Protein AF-A0A2M8BUL6-F1 (afdb_monomer)

Sequence (109 aa):
TYYCEGFEKVVGGCPVPIVIAGGPKADTELEVFEFVYDGVQKGAIGVNLGRNVWQNDYPVAMVRALREIIHGDATPKQAQELYDNIKSEELKSSTPVASSQAMNWQLPT

Structure (mmCIF, N/CA/C/O backbone):
data_AF-A0A2M8BUL6-F1
#
_entry.id   AF-A0A2M8BUL6-F1
#
loop_
_atom_site.group_PDB
_atom_site.id
_atom_site.type_symbol
_atom_site.label_atom_id
_atom_site.label_alt_id
_atom_site.label_comp_id
_atom_site.label_asym_id
_atom_site.label_entity_id
_atom_site.label_seq_id
_atom_site.pdbx_PDB_ins_code
_atom_site.Cartn_x
_atom_site.Cartn_y
_atom_site.Cartn_z
_atom_site.occupancy
_atom_site.B_iso_or_equiv
_atom_site.auth_seq_id
_atom_site.auth_comp_id
_atom_site.auth_asym_id
_atom_site.auth_atom_id
_atom_site.pdbx_PDB_model_num
ATOM 1 N N . THR A 1 1 ? 13.616 -3.331 1.628 1.00 59.72 1 THR A N 1
ATOM 2 C CA . THR A 1 1 ? 12.624 -3.156 0.555 1.00 59.72 1 THR A CA 1
ATOM 3 C C . THR A 1 1 ? 13.347 -2.768 -0.712 1.00 59.72 1 THR A C 1
ATOM 5 O O . THR A 1 1 ? 14.245 -1.948 -0.628 1.00 59.72 1 THR A O 1
ATOM 8 N N . TYR A 1 2 ? 13.012 -3.397 -1.841 1.00 68.56 2 TYR A N 1
ATOM 9 C CA . TYR A 1 2 ? 13.623 -3.116 -3.153 1.00 68.56 2 TYR A CA 1
ATOM 10 C C . TYR A 1 2 ? 12.961 -1.943 -3.895 1.00 68.56 2 TYR A C 1
ATOM 12 O O . TYR A 1 2 ? 13.369 -1.610 -4.999 1.00 68.56 2 TYR A O 1
ATOM 20 N N . TYR A 1 3 ? 11.936 -1.331 -3.299 1.00 84.62 3 TYR A N 1
ATOM 21 C CA . TYR A 1 3 ? 11.384 -0.067 -3.768 1.00 84.62 3 TYR A CA 1
ATOM 22 C C . TYR A 1 3 ? 12.400 1.059 -3.530 1.00 84.62 3 TYR A C 1
ATOM 24 O O . TYR A 1 3 ? 12.979 1.159 -2.445 1.00 84.62 3 TYR A O 1
ATOM 32 N N . CYS A 1 4 ? 12.631 1.866 -4.559 1.00 88.75 4 CYS A N 1
ATOM 33 C CA . CYS A 1 4 ? 13.682 2.873 -4.624 1.00 88.75 4 CYS A CA 1
ATOM 34 C C . CYS A 1 4 ? 13.276 4.036 -5.543 1.00 88.75 4 CYS A C 1
ATOM 36 O O . CYS A 1 4 ? 12.262 3.978 -6.241 1.00 88.75 4 CYS A O 1
ATOM 38 N N . GLU A 1 5 ? 14.081 5.096 -5.562 1.00 91.62 5 GLU A N 1
ATOM 39 C CA . GLU A 1 5 ? 13.960 6.134 -6.585 1.00 91.62 5 GLU A CA 1
ATOM 40 C C . GLU A 1 5 ? 14.173 5.526 -7.984 1.00 91.62 5 GLU A C 1
ATOM 42 O O . GLU A 1 5 ? 15.099 4.741 -8.198 1.00 91.62 5 GLU A O 1
ATOM 47 N N . GLY A 1 6 ? 13.302 5.868 -8.935 1.00 93.31 6 GLY A N 1
ATOM 48 C CA . GLY A 1 6 ? 13.338 5.307 -10.286 1.00 93.31 6 GLY A CA 1
ATOM 49 C C . GLY A 1 6 ? 12.810 3.872 -10.401 1.00 93.31 6 GLY A C 1
ATOM 50 O O . GLY A 1 6 ? 13.216 3.142 -11.310 1.00 93.31 6 GLY A O 1
ATOM 51 N N . PHE A 1 7 ? 11.948 3.433 -9.476 1.00 95.25 7 PHE A N 1
ATOM 52 C CA . PHE A 1 7 ? 11.385 2.078 -9.444 1.00 95.25 7 PHE A CA 1
ATOM 53 C C . PHE A 1 7 ? 10.705 1.651 -10.762 1.00 95.25 7 PHE A C 1
ATOM 55 O O . PHE A 1 7 ? 10.755 0.478 -11.126 1.00 95.25 7 PHE A O 1
ATOM 62 N N . GLU A 1 8 ? 10.170 2.584 -11.548 1.00 95.69 8 GLU A N 1
ATOM 63 C CA . GLU A 1 8 ? 9.618 2.326 -12.882 1.00 95.69 8 GLU A CA 1
ATOM 64 C C . GLU A 1 8 ? 10.644 1.720 -13.859 1.00 95.69 8 GLU A C 1
ATOM 66 O O . GLU A 1 8 ? 10.275 0.940 -14.736 1.00 95.69 8 GLU A O 1
ATOM 71 N N . LYS A 1 9 ? 11.948 1.994 -13.683 1.00 96.25 9 LYS A N 1
ATOM 72 C CA . LYS A 1 9 ? 13.017 1.343 -14.463 1.00 96.25 9 LYS A CA 1
ATOM 73 C C . LYS A 1 9 ? 13.182 -0.126 -14.085 1.00 96.25 9 LYS A C 1
ATOM 75 O O . LYS A 1 9 ? 13.488 -0.942 -14.950 1.00 96.25 9 LYS A O 1
ATOM 80 N N . VAL A 1 10 ? 12.983 -0.463 -12.809 1.00 94.81 10 VAL A N 1
ATOM 81 C CA . VAL A 1 10 ? 13.015 -1.851 -12.322 1.00 94.81 10 VAL A CA 1
ATOM 82 C C . VAL A 1 10 ? 11.845 -2.624 -12.921 1.00 94.81 10 VAL A C 1
ATOM 84 O O . VAL A 1 10 ? 12.048 -3.708 -13.464 1.00 94.81 10 VAL A O 1
ATOM 87 N N . VAL A 1 11 ? 10.645 -2.037 -12.886 1.00 95.81 11 VAL A N 1
ATOM 88 C CA . VAL A 1 11 ? 9.445 -2.620 -13.499 1.00 95.81 11 VAL A CA 1
ATOM 89 C C . VAL A 1 11 ? 9.614 -2.768 -15.011 1.00 95.81 11 VAL A C 1
ATOM 91 O O . VAL A 1 11 ? 9.446 -3.868 -15.528 1.00 95.81 11 VAL A O 1
ATOM 94 N N . GLY A 1 12 ? 10.020 -1.711 -15.718 1.00 96.25 12 GLY A N 1
ATOM 95 C CA . GLY A 1 12 ? 10.195 -1.741 -17.174 1.00 96.25 12 GLY A CA 1
ATOM 96 C C . GLY A 1 12 ? 11.333 -2.647 -17.659 1.00 96.25 12 GLY A C 1
ATOM 97 O O . GLY A 1 12 ? 11.310 -3.101 -18.800 1.00 96.25 12 GLY A O 1
ATOM 98 N N . GLY A 1 13 ? 12.325 -2.925 -16.807 1.00 96.62 13 GLY A N 1
ATOM 99 C CA . GLY A 1 13 ? 13.434 -3.830 -17.111 1.00 96.62 13 GLY A CA 1
ATOM 100 C C . GLY A 1 13 ? 13.147 -5.309 -16.831 1.00 96.62 13 GLY A C 1
ATOM 101 O O . GLY A 1 13 ? 13.916 -6.163 -17.272 1.00 96.62 13 GLY A O 1
ATOM 102 N N . CYS A 1 14 ? 12.073 -5.633 -16.104 1.00 95.75 14 CYS A N 1
ATOM 103 C CA . CYS A 1 14 ? 11.740 -7.004 -15.732 1.00 95.75 14 CYS A CA 1
ATOM 104 C C . CYS A 1 14 ? 10.658 -7.574 -16.665 1.00 95.75 14 CYS A C 1
ATOM 106 O O . CYS A 1 14 ? 9.547 -7.050 -16.699 1.00 95.75 14 CYS A O 1
ATOM 108 N N . PRO A 1 15 ? 10.918 -8.677 -17.391 1.00 95.31 15 PRO A N 1
ATOM 109 C CA . PRO A 1 15 ? 9.943 -9.246 -18.325 1.00 95.31 15 PRO A CA 1
ATOM 110 C C . PRO A 1 15 ? 8.802 -10.013 -17.634 1.00 95.31 15 PRO A C 1
ATOM 112 O O . PRO A 1 15 ? 7.922 -10.542 -18.310 1.00 95.31 15 PRO A O 1
ATOM 115 N N . VAL A 1 16 ? 8.832 -10.129 -16.304 1.00 97.50 16 VAL A N 1
ATOM 116 C CA . VAL A 1 16 ? 7.846 -10.860 -15.500 1.00 97.50 16 VAL A CA 1
ATOM 117 C C . VAL A 1 16 ? 7.253 -9.954 -14.419 1.00 97.50 16 VAL A C 1
ATOM 119 O O . VAL A 1 16 ? 7.894 -8.975 -14.029 1.00 97.50 16 VAL A O 1
ATOM 122 N N . PRO A 1 17 ? 6.049 -10.265 -13.904 1.00 96.56 17 PRO A N 1
ATOM 123 C CA . PRO A 1 17 ? 5.372 -9.382 -12.967 1.00 96.56 17 PRO A CA 1
ATOM 124 C C . PRO A 1 17 ? 6.151 -9.163 -11.666 1.00 96.56 17 PRO A C 1
ATOM 126 O O . PRO A 1 17 ? 6.707 -10.101 -11.091 1.00 96.56 17 PRO A O 1
ATOM 129 N N . ILE A 1 18 ? 6.144 -7.920 -11.180 1.00 96.00 18 ILE A N 1
ATOM 130 C CA . ILE A 1 18 ? 6.822 -7.519 -9.945 1.00 96.00 18 ILE A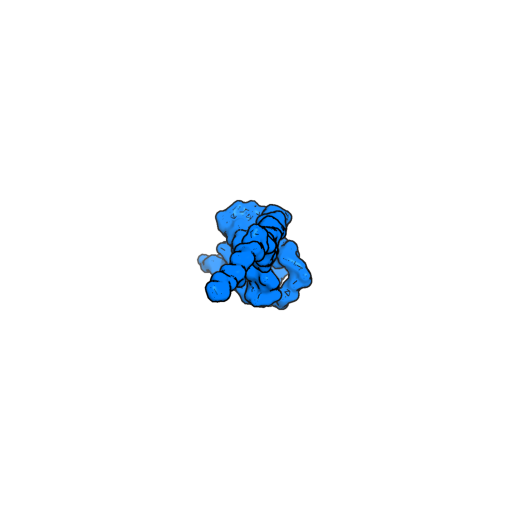 CA 1
ATOM 131 C C . ILE A 1 18 ? 5.805 -7.313 -8.825 1.00 96.00 18 ILE A C 1
ATOM 133 O O . ILE A 1 18 ? 4.794 -6.633 -9.004 1.00 96.00 18 ILE A O 1
ATOM 137 N N . VAL A 1 19 ? 6.129 -7.841 -7.644 1.00 95.62 19 VAL A N 1
ATOM 138 C CA . VAL A 1 19 ? 5.455 -7.520 -6.381 1.00 95.62 19 VAL A CA 1
ATOM 139 C C . VAL A 1 19 ? 6.423 -6.827 -5.427 1.00 95.62 19 VAL A C 1
ATOM 141 O O . VAL A 1 19 ? 7.615 -7.143 -5.397 1.00 95.62 19 VAL A O 1
ATOM 144 N N . ILE A 1 20 ? 5.922 -5.892 -4.621 1.00 94.00 20 ILE A N 1
ATOM 145 C CA . ILE A 1 20 ? 6.754 -5.127 -3.687 1.00 94.00 20 ILE A CA 1
ATOM 146 C C . ILE A 1 20 ? 6.720 -5.771 -2.301 1.00 94.00 20 ILE A C 1
ATOM 148 O O . ILE A 1 20 ? 5.662 -5.956 -1.701 1.00 94.00 20 ILE A O 1
ATOM 152 N N . ALA A 1 21 ? 7.898 -6.092 -1.768 1.00 93.12 21 ALA A N 1
ATOM 153 C CA . ALA A 1 21 ? 8.036 -6.560 -0.395 1.00 93.12 21 ALA A CA 1
ATOM 154 C C . ALA A 1 21 ? 7.932 -5.404 0.610 1.00 93.12 21 ALA A C 1
ATOM 156 O O . ALA A 1 21 ? 8.496 -4.319 0.409 1.00 93.12 21 ALA A O 1
ATOM 157 N N . GLY A 1 22 ? 7.26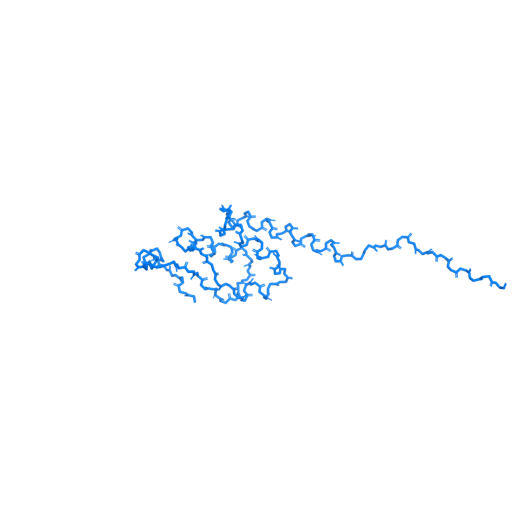6 -5.679 1.729 1.00 87.12 22 GLY A N 1
ATOM 158 C CA . GLY A 1 22 ? 7.108 -4.724 2.820 1.00 87.12 22 GLY A CA 1
ATOM 159 C C . GLY A 1 22 ? 8.413 -4.357 3.522 1.00 87.12 22 GLY A C 1
ATOM 160 O O . GLY A 1 22 ? 9.337 -5.166 3.647 1.00 87.12 22 GLY A O 1
ATOM 161 N N . GLY A 1 23 ? 8.459 -3.123 4.017 1.00 86.75 23 GLY A N 1
ATOM 162 C CA . GLY A 1 23 ? 9.540 -2.599 4.843 1.00 86.75 23 GLY A CA 1
ATOM 163 C C . GLY A 1 23 ? 9.433 -3.009 6.318 1.00 86.75 23 GLY A C 1
ATOM 164 O O . GLY A 1 23 ? 8.725 -3.971 6.653 1.00 86.75 23 GLY A O 1
ATOM 165 N N . PRO A 1 24 ? 10.172 -2.331 7.219 1.00 90.69 24 PRO A N 1
ATOM 166 C CA . PRO A 1 24 ? 9.860 -2.340 8.652 1.00 90.69 24 PRO A CA 1
ATOM 167 C C . PRO A 1 24 ? 8.393 -1.959 8.910 1.00 90.69 24 PRO A C 1
ATOM 169 O O . PRO A 1 24 ? 7.694 -1.504 8.002 1.00 90.69 24 PRO A O 1
ATOM 172 N N . LYS A 1 25 ? 7.921 -2.194 10.141 1.00 94.06 25 LYS A N 1
ATOM 173 C CA . LYS A 1 25 ? 6.603 -1.702 10.551 1.00 94.06 25 LYS A CA 1
ATOM 174 C C . LYS A 1 25 ? 6.610 -0.171 10.421 1.00 94.06 25 LYS A C 1
ATOM 176 O O . LYS A 1 25 ? 7.547 0.447 10.919 1.00 94.06 25 LYS A O 1
ATOM 181 N N . ALA A 1 26 ? 5.636 0.381 9.706 1.00 94.81 26 ALA A N 1
ATOM 182 C CA . ALA A 1 26 ? 5.432 1.822 9.584 1.00 94.81 26 ALA A CA 1
ATOM 183 C C . ALA A 1 26 ? 4.782 2.384 10.857 1.00 94.81 26 ALA A C 1
ATOM 185 O O . ALA A 1 26 ? 4.169 1.627 11.620 1.00 94.81 26 ALA A O 1
ATOM 186 N N . ASP A 1 27 ? 4.899 3.694 11.068 1.00 96.31 27 ASP A N 1
ATOM 187 C CA . ASP A 1 27 ? 4.310 4.349 12.240 1.00 96.31 27 ASP A CA 1
ATOM 188 C C . ASP A 1 27 ? 2.794 4.512 12.082 1.00 96.31 27 ASP A C 1
ATOM 190 O O . ASP A 1 27 ? 2.056 4.475 13.068 1.00 96.31 27 ASP A O 1
ATOM 194 N N . THR A 1 28 ? 2.321 4.632 10.838 1.00 97.81 28 THR A N 1
ATOM 195 C CA . THR A 1 28 ? 0.900 4.786 10.509 1.00 97.81 28 THR A CA 1
ATOM 196 C C . THR A 1 28 ? 0.464 3.864 9.375 1.00 97.81 28 THR A C 1
ATOM 198 O O . THR A 1 28 ? 1.260 3.452 8.528 1.00 97.81 28 THR A O 1
ATOM 201 N N . GLU A 1 29 ? -0.827 3.542 9.326 1.00 98.12 29 GLU A N 1
ATOM 202 C CA . GLU A 1 29 ? -1.414 2.797 8.211 1.00 98.12 29 GLU A CA 1
ATOM 203 C C . GLU A 1 29 ? -1.372 3.591 6.904 1.00 98.12 29 GLU A C 1
ATOM 205 O O . GLU A 1 29 ? -1.096 3.018 5.849 1.00 98.12 29 GLU A O 1
ATOM 210 N N . LEU A 1 30 ? -1.553 4.913 6.982 1.00 98.50 30 LEU A N 1
ATOM 211 C CA . LEU A 1 30 ? -1.502 5.799 5.824 1.00 98.50 30 LEU A CA 1
ATOM 212 C C . LEU A 1 30 ? -0.151 5.727 5.103 1.00 98.50 30 LEU A C 1
ATOM 214 O O . LEU A 1 30 ? -0.135 5.629 3.880 1.00 98.50 30 LEU A O 1
ATOM 218 N N . GLU A 1 31 ? 0.967 5.681 5.833 1.00 97.56 31 GLU A N 1
ATOM 219 C CA . GLU A 1 31 ? 2.299 5.486 5.236 1.00 97.56 31 GLU A CA 1
ATOM 220 C C . GLU A 1 31 ? 2.390 4.178 4.440 1.00 97.56 31 GLU A C 1
ATOM 222 O O . GLU A 1 31 ? 2.995 4.130 3.366 1.00 97.56 31 GLU A O 1
ATOM 227 N N . VAL A 1 32 ? 1.769 3.103 4.939 1.00 97.50 32 VAL A N 1
ATOM 228 C CA . VAL A 1 32 ? 1.707 1.821 4.225 1.00 97.50 32 VAL A CA 1
ATOM 229 C C . VAL A 1 32 ? 0.869 1.968 2.957 1.00 97.50 32 VAL A C 1
ATOM 231 O O . VAL A 1 32 ? 1.274 1.477 1.903 1.00 97.50 32 VAL A O 1
ATOM 234 N N . PHE A 1 33 ? -0.276 2.646 3.034 1.00 98.44 33 PHE A N 1
ATOM 235 C CA . PHE A 1 33 ? -1.158 2.867 1.889 1.00 98.44 33 PHE A CA 1
ATOM 236 C C . PHE A 1 33 ? -0.504 3.732 0.810 1.00 98.44 33 PHE A C 1
ATOM 238 O O . PHE A 1 33 ? -0.567 3.375 -0.364 1.00 98.44 33 PHE A O 1
ATOM 245 N N . GLU A 1 34 ? 0.177 4.814 1.184 1.00 97.69 34 GLU A N 1
ATOM 246 C CA . GLU A 1 34 ? 0.929 5.671 0.262 1.00 97.69 34 GLU A CA 1
ATOM 247 C C . GLU A 1 34 ? 2.063 4.903 -0.421 1.00 97.69 34 GLU A C 1
ATOM 249 O O . GLU A 1 34 ? 2.208 4.968 -1.643 1.00 97.69 34 GLU A O 1
ATOM 254 N N . PHE A 1 35 ? 2.811 4.108 0.347 1.00 96.12 35 PHE A N 1
ATOM 255 C CA . PHE A 1 35 ? 3.875 3.253 -0.171 1.00 96.12 35 PHE A CA 1
ATOM 256 C C . PHE A 1 35 ? 3.366 2.232 -1.199 1.00 96.12 35 PHE A C 1
ATOM 258 O O . PHE A 1 35 ? 3.963 2.066 -2.264 1.00 96.12 35 PHE A O 1
ATOM 265 N N . VAL A 1 36 ? 2.268 1.536 -0.889 1.00 96.88 36 VAL A N 1
ATOM 266 C CA . VAL A 1 36 ? 1.690 0.535 -1.795 1.00 96.88 36 VAL A CA 1
ATOM 267 C C . VAL A 1 36 ? 1.093 1.193 -3.030 1.00 96.88 36 VAL A C 1
ATOM 269 O O . VAL A 1 36 ? 1.335 0.714 -4.136 1.00 96.88 36 VAL A O 1
ATOM 272 N N . TYR A 1 37 ? 0.362 2.294 -2.854 1.00 97.88 37 TYR A N 1
ATOM 273 C CA . TYR A 1 37 ? -0.234 3.038 -3.956 1.00 97.88 37 TYR A CA 1
ATOM 274 C C . TYR A 1 37 ? 0.834 3.503 -4.944 1.00 97.88 37 TYR A C 1
ATOM 276 O O . TYR A 1 37 ? 0.734 3.187 -6.125 1.00 97.88 37 TYR A O 1
ATOM 284 N N . ASP A 1 38 ? 1.889 4.175 -4.475 1.00 97.06 38 ASP A N 1
ATOM 285 C CA . ASP A 1 38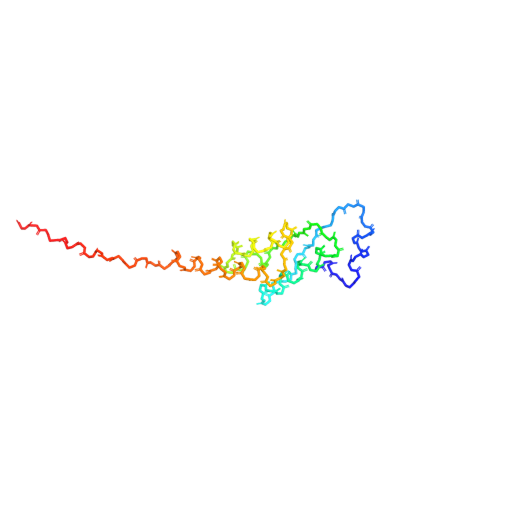 ? 2.969 4.638 -5.350 1.00 97.06 38 ASP A CA 1
ATOM 286 C C . ASP A 1 38 ? 3.621 3.471 -6.115 1.00 97.06 38 ASP A C 1
ATOM 288 O O . ASP A 1 38 ? 3.804 3.536 -7.333 1.00 97.06 38 ASP A O 1
ATOM 292 N N . GLY A 1 39 ? 3.891 2.365 -5.422 1.00 96.19 39 GLY A N 1
ATOM 293 C CA . GLY A 1 39 ? 4.455 1.169 -6.030 1.00 96.19 39 GLY A CA 1
ATOM 294 C C . GLY A 1 39 ? 3.599 0.582 -7.157 1.00 96.19 39 GLY A C 1
ATOM 295 O O . GLY A 1 39 ? 4.128 0.217 -8.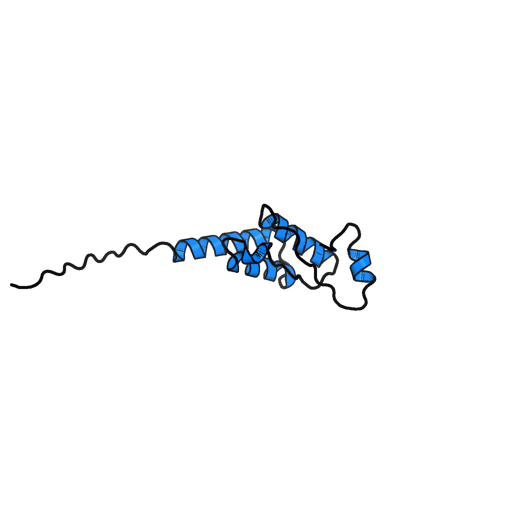211 1.00 96.19 39 GLY A O 1
ATOM 296 N N . VAL A 1 40 ? 2.281 0.524 -6.951 1.00 96.94 40 VAL A N 1
ATOM 297 C CA . VAL A 1 40 ? 1.310 0.093 -7.968 1.00 96.94 40 VAL A CA 1
ATOM 298 C C . VAL A 1 40 ? 1.256 1.089 -9.129 1.00 96.94 40 VAL A C 1
ATOM 300 O O . VAL A 1 40 ? 1.316 0.672 -10.284 1.00 96.94 40 VAL A O 1
ATOM 303 N N . GLN A 1 41 ? 1.251 2.400 -8.856 1.00 97.19 41 GLN A N 1
ATOM 304 C CA . GLN A 1 41 ? 1.282 3.438 -9.900 1.00 97.19 41 GLN A CA 1
ATOM 305 C C . GLN A 1 41 ? 2.545 3.364 -10.771 1.00 97.19 41 GLN A C 1
ATOM 307 O O . GLN A 1 41 ? 2.506 3.689 -11.957 1.00 97.19 41 GLN A O 1
ATOM 312 N N . LYS A 1 42 ? 3.664 2.893 -10.211 1.00 96.81 42 LYS A N 1
ATOM 313 C CA . LYS A 1 42 ? 4.921 2.660 -10.941 1.00 96.81 42 LYS A CA 1
ATOM 314 C C . LYS A 1 42 ? 4.993 1.296 -11.638 1.00 96.81 42 LYS A C 1
ATO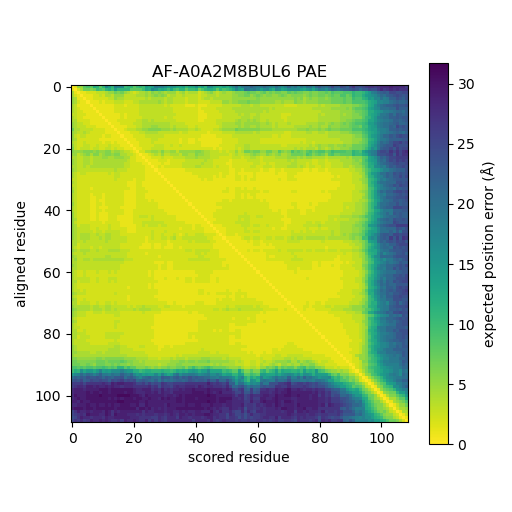M 316 O O . LYS A 1 42 ? 6.014 0.979 -12.247 1.00 96.81 42 LYS A O 1
ATOM 321 N N . GLY A 1 43 ? 3.916 0.511 -11.588 1.00 96.56 43 GLY A N 1
ATOM 322 C CA . GLY A 1 43 ? 3.721 -0.706 -12.374 1.00 96.56 43 GLY A CA 1
ATOM 323 C C . GLY A 1 43 ? 3.991 -2.020 -11.637 1.00 96.56 43 GLY A C 1
ATOM 324 O O . GLY A 1 43 ? 4.030 -3.074 -12.275 1.00 96.56 43 GLY A O 1
ATOM 325 N N . ALA A 1 44 ? 4.155 -2.007 -10.309 1.00 96.88 44 ALA A N 1
ATOM 326 C CA . ALA A 1 44 ? 4.034 -3.251 -9.551 1.00 96.88 44 ALA A CA 1
ATOM 327 C C . ALA A 1 44 ? 2.596 -3.782 -9.628 1.00 96.88 44 ALA A C 1
ATOM 329 O O . ALA A 1 44 ? 1.635 -3.020 -9.581 1.00 96.88 44 ALA A O 1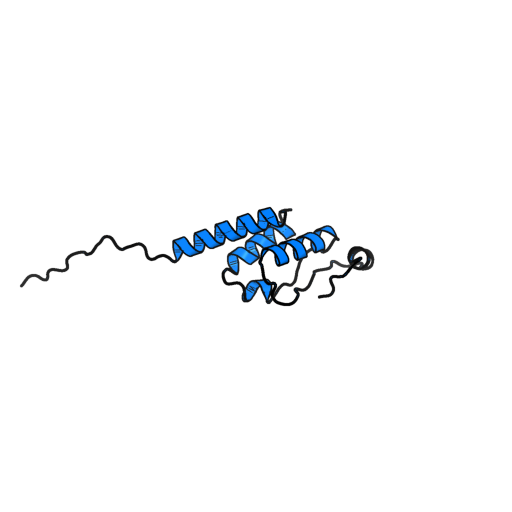
ATOM 330 N N . ILE A 1 45 ? 2.444 -5.103 -9.683 1.00 96.81 45 ILE A N 1
ATOM 331 C CA . ILE A 1 45 ? 1.127 -5.750 -9.796 1.00 96.81 45 ILE A CA 1
ATOM 332 C C . ILE A 1 45 ? 0.543 -6.176 -8.442 1.00 96.81 45 ILE A C 1
ATOM 334 O O . ILE A 1 45 ? -0.523 -6.783 -8.382 1.00 96.81 45 ILE A O 1
ATOM 338 N N . GLY A 1 46 ? 1.271 -5.938 -7.349 1.00 96.06 46 GLY A N 1
ATOM 339 C CA . GLY A 1 46 ? 0.860 -6.347 -6.012 1.00 96.06 46 GLY A CA 1
ATOM 340 C C . GLY A 1 46 ? 1.974 -6.239 -4.977 1.00 96.06 46 GLY A C 1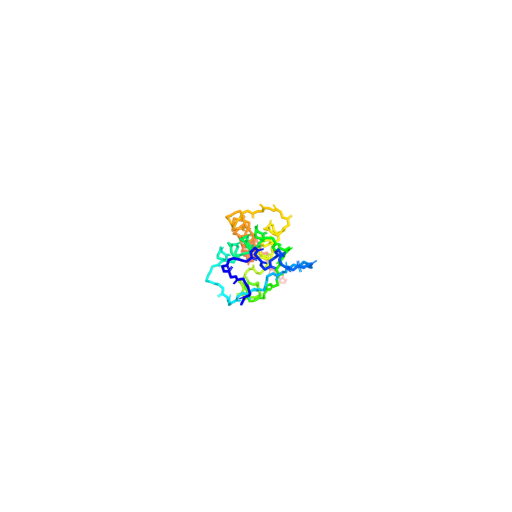
ATOM 341 O O . GLY A 1 46 ? 3.035 -5.655 -5.215 1.00 96.06 46 GLY A O 1
ATOM 342 N N . VAL A 1 47 ? 1.730 -6.828 -3.807 1.00 96.19 47 VAL A N 1
ATOM 343 C CA . VAL A 1 47 ? 2.607 -6.709 -2.638 1.00 96.19 47 VAL A CA 1
ATOM 344 C C . VAL A 1 47 ? 2.791 -8.037 -1.913 1.00 96.19 47 VAL A C 1
ATOM 346 O O . VAL A 1 47 ? 1.937 -8.918 -1.958 1.00 96.19 47 VAL A O 1
ATOM 349 N N . ASN A 1 48 ? 3.899 -8.146 -1.187 1.00 95.25 48 ASN A N 1
ATOM 350 C CA . ASN A 1 48 ? 4.160 -9.185 -0.195 1.00 95.25 48 ASN A CA 1
ATOM 351 C C . ASN A 1 48 ? 4.463 -8.497 1.149 1.00 95.25 48 ASN A C 1
ATOM 353 O O . ASN A 1 48 ? 5.624 -8.249 1.498 1.00 95.25 48 ASN A O 1
ATOM 357 N N . LEU A 1 49 ? 3.405 -8.083 1.858 1.00 94.56 49 LEU A N 1
ATOM 358 C CA . LEU A 1 49 ? 3.498 -7.392 3.147 1.00 94.56 49 LEU A CA 1
ATOM 359 C C . LEU A 1 49 ? 3.331 -8.373 4.309 1.00 94.56 49 LEU A C 1
ATOM 361 O O . LEU A 1 49 ? 2.374 -9.136 4.351 1.00 94.56 49 LEU A O 1
ATOM 365 N N . GLY A 1 50 ? 4.245 -8.295 5.277 1.00 95.44 50 GLY A N 1
ATOM 366 C CA . GLY A 1 50 ? 4.185 -9.075 6.513 1.00 95.44 50 GLY A CA 1
ATOM 367 C C . GLY A 1 50 ? 3.849 -8.216 7.728 1.00 95.44 50 GLY A C 1
ATOM 368 O O . GLY A 1 50 ? 2.691 -8.074 8.105 1.00 95.44 50 GLY A O 1
ATOM 369 N N . ARG A 1 51 ? 4.880 -7.593 8.316 1.00 96.12 51 ARG A N 1
ATOM 370 C CA . ARG A 1 51 ? 4.799 -6.807 9.565 1.00 96.12 51 ARG A CA 1
ATOM 371 C C . ARG A 1 51 ? 3.669 -5.778 9.593 1.00 96.12 51 ARG A C 1
ATOM 373 O O . ARG A 1 51 ? 2.948 -5.711 10.578 1.00 96.12 51 ARG A O 1
ATOM 380 N N . ASN A 1 52 ? 3.488 -5.031 8.505 1.00 96.12 52 ASN A N 1
ATOM 381 C CA . ASN A 1 52 ? 2.438 -4.013 8.402 1.00 96.12 52 ASN A CA 1
ATOM 382 C C . ASN A 1 52 ? 1.016 -4.589 8.409 1.00 96.12 52 ASN A C 1
ATOM 384 O O . ASN A 1 52 ? 0.079 -3.844 8.641 1.00 96.12 52 ASN A O 1
ATOM 388 N N . VAL A 1 53 ? 0.850 -5.896 8.190 1.00 97.44 53 VAL A N 1
ATOM 389 C CA . VAL A 1 53 ? -0.441 -6.582 8.290 1.00 97.44 53 VAL A CA 1
ATOM 390 C C . VAL A 1 53 ? -0.580 -7.265 9.647 1.00 97.44 53 VAL A C 1
ATOM 392 O O . VAL A 1 53 ? -1.437 -6.885 10.433 1.00 97.44 53 VAL A O 1
ATOM 395 N N . TRP A 1 54 ? 0.268 -8.249 9.967 1.00 95.31 54 TRP A N 1
ATOM 396 C CA . TRP A 1 54 ? 0.052 -9.095 11.153 1.00 95.31 54 TRP A CA 1
ATOM 397 C C . TRP A 1 54 ? 0.410 -8.424 12.490 1.00 95.31 54 TRP A C 1
ATOM 399 O O . TRP A 1 54 ? 0.071 -8.965 13.536 1.00 95.31 54 TRP A O 1
ATOM 409 N N . GLN A 1 55 ? 1.147 -7.304 12.484 1.00 96.44 55 GLN A N 1
ATOM 410 C CA . GLN A 1 55 ? 1.440 -6.514 13.696 1.00 96.44 55 GLN A CA 1
ATOM 411 C C . GLN A 1 55 ? 0.549 -5.271 13.816 1.00 96.44 55 GLN A C 1
ATOM 413 O O . GLN A 1 55 ? 0.814 -4.427 14.677 1.00 96.44 55 GLN A O 1
ATOM 418 N N . ASN A 1 56 ? -0.420 -5.102 12.916 1.00 97.25 56 ASN A N 1
ATOM 419 C CA . ASN A 1 56 ? -1.456 -4.092 13.052 1.00 97.25 56 ASN A CA 1
ATOM 420 C C . ASN A 1 56 ? -2.542 -4.624 13.998 1.00 97.25 56 ASN A C 1
ATOM 422 O O . ASN A 1 56 ? -2.844 -5.816 13.962 1.00 97.25 56 ASN A O 1
ATOM 426 N N . ASP A 1 57 ? -3.119 -3.755 14.827 1.00 96.69 57 ASP A N 1
ATOM 427 C CA . ASP A 1 57 ? -4.164 -4.147 15.783 1.00 96.69 57 ASP A CA 1
ATOM 428 C C . ASP A 1 57 ? -5.472 -4.565 15.083 1.00 96.69 57 ASP A C 1
ATOM 430 O O . ASP A 1 57 ? -6.262 -5.319 15.645 1.00 96.69 57 ASP A O 1
ATOM 434 N N . TYR A 1 58 ? -5.667 -4.121 13.837 1.00 97.88 58 TYR A N 1
ATOM 435 C CA . TYR A 1 58 ? -6.839 -4.362 12.995 1.00 97.88 58 TYR A CA 1
ATOM 436 C C . TYR A 1 58 ? -6.410 -4.983 11.645 1.00 97.88 58 TYR A C 1
ATOM 438 O O . TYR A 1 58 ? -6.551 -4.368 10.579 1.00 97.88 58 TYR A O 1
ATOM 446 N N . PRO A 1 59 ? -5.867 -6.219 11.638 1.00 97.56 59 PRO A N 1
ATOM 447 C CA . PRO A 1 59 ? -5.275 -6.828 10.443 1.00 97.56 59 PRO A CA 1
ATOM 448 C C . PRO A 1 59 ? -6.292 -7.046 9.312 1.00 97.56 59 PRO A C 1
ATOM 450 O O . PRO A 1 59 ? -5.937 -6.959 8.136 1.00 97.56 59 PRO A O 1
ATOM 453 N N . VAL A 1 60 ? -7.566 -7.289 9.643 1.00 97.50 60 VAL A N 1
ATOM 454 C CA . VAL A 1 60 ? -8.646 -7.435 8.652 1.00 97.50 60 VAL A CA 1
ATOM 455 C C . VAL A 1 60 ? -8.920 -6.105 7.948 1.00 97.50 60 VAL A C 1
ATOM 457 O O . VAL A 1 60 ? -9.017 -6.078 6.718 1.00 97.50 60 VAL A O 1
ATOM 460 N N . ALA A 1 61 ? -8.994 -5.003 8.701 1.00 98.44 61 ALA A N 1
ATOM 461 C CA . ALA A 1 61 ? -9.150 -3.662 8.145 1.00 98.44 61 ALA A CA 1
ATOM 462 C C . ALA A 1 61 ? -7.976 -3.313 7.218 1.00 98.44 61 ALA A C 1
ATOM 464 O O . ALA A 1 61 ? -8.191 -2.870 6.090 1.00 98.44 61 ALA A O 1
ATOM 465 N N . MET A 1 62 ? -6.744 -3.604 7.651 1.00 98.44 62 MET A N 1
ATOM 466 C CA . MET A 1 62 ? -5.527 -3.375 6.869 1.00 98.44 62 MET A CA 1
ATOM 467 C C . MET A 1 62 ? -5.540 -4.143 5.534 1.00 98.44 62 MET A C 1
ATOM 469 O O . MET A 1 62 ? -5.317 -3.550 4.480 1.00 98.44 62 MET A O 1
ATOM 473 N N . VAL A 1 63 ? -5.846 -5.449 5.537 1.00 98.25 63 VAL A N 1
ATOM 474 C CA . VAL A 1 63 ? -5.892 -6.250 4.294 1.00 98.25 63 VAL A CA 1
ATOM 475 C C . VAL A 1 63 ? -6.996 -5.773 3.350 1.00 98.25 63 VAL A C 1
ATOM 477 O O . VAL A 1 63 ? -6.781 -5.733 2.138 1.00 98.25 63 VAL A O 1
ATOM 480 N N . ARG A 1 64 ? -8.169 -5.396 3.876 1.00 98.50 64 ARG A N 1
ATOM 481 C CA . ARG A 1 64 ? -9.271 -4.877 3.052 1.00 98.50 64 ARG A CA 1
ATOM 482 C C . ARG A 1 64 ? -8.921 -3.529 2.421 1.00 98.50 64 ARG A C 1
ATOM 484 O O . ARG A 1 64 ? -9.164 -3.361 1.234 1.00 98.50 64 ARG A O 1
ATOM 491 N N . ALA A 1 65 ? -8.288 -2.624 3.163 1.00 98.69 65 ALA A N 1
ATOM 492 C CA . ALA A 1 65 ? -7.808 -1.351 2.628 1.00 98.69 65 ALA A CA 1
ATOM 493 C C . ALA A 1 65 ? -6.738 -1.546 1.536 1.00 98.69 65 ALA A C 1
ATOM 495 O O . ALA A 1 65 ? -6.854 -0.992 0.444 1.00 98.69 65 ALA A O 1
ATOM 496 N N . LEU A 1 66 ? -5.744 -2.411 1.777 1.00 98.44 66 LEU A N 1
ATOM 497 C CA . LEU A 1 66 ? -4.713 -2.753 0.787 1.00 98.44 66 LEU A CA 1
ATOM 498 C C . LEU A 1 66 ? -5.300 -3.374 -0.485 1.00 98.44 66 LEU A C 1
ATOM 500 O O . LEU A 1 66 ? -4.840 -3.078 -1.587 1.00 98.44 66 LEU A O 1
ATOM 504 N N . ARG A 1 67 ? -6.317 -4.231 -0.342 1.00 98.50 67 ARG A N 1
ATOM 505 C CA . ARG A 1 67 ? -7.013 -4.844 -1.476 1.00 98.50 67 ARG A CA 1
ATOM 506 C C . ARG A 1 67 ? -7.607 -3.788 -2.404 1.00 98.50 67 ARG A C 1
ATOM 508 O O . ARG A 1 67 ? -7.458 -3.938 -3.611 1.00 98.50 67 ARG A O 1
ATOM 515 N N . GLU A 1 68 ? -8.252 -2.756 -1.868 1.00 98.69 68 GLU A N 1
ATOM 516 C CA . GLU A 1 68 ? -8.863 -1.705 -2.691 1.00 98.69 68 GLU A CA 1
ATOM 517 C C . GLU A 1 68 ? -7.814 -0.856 -3.418 1.00 98.69 68 GLU A C 1
ATOM 519 O O . GLU A 1 68 ? -8.050 -0.440 -4.546 1.00 98.69 68 GLU A O 1
ATOM 524 N N . ILE A 1 69 ? -6.621 -0.669 -2.847 1.00 98.56 69 ILE A N 1
ATOM 525 C CA . ILE A 1 69 ? -5.512 -0.014 -3.563 1.00 98.56 69 ILE A CA 1
ATOM 526 C C . ILE A 1 69 ? -5.027 -0.884 -4.733 1.00 98.56 69 ILE A C 1
ATOM 528 O O . ILE A 1 69 ? -4.795 -0.382 -5.827 1.00 98.56 69 ILE A O 1
ATOM 532 N N . ILE A 1 70 ? -4.855 -2.192 -4.512 1.00 98.25 70 ILE A N 1
ATOM 533 C CA . ILE A 1 70 ? -4.240 -3.106 -5.494 1.00 98.25 70 ILE A CA 1
ATOM 534 C C . ILE A 1 70 ? -5.230 -3.525 -6.592 1.00 98.25 70 ILE A C 1
ATOM 536 O O . ILE A 1 70 ? -4.829 -3.771 -7.727 1.00 98.25 70 ILE A O 1
ATOM 540 N N . HIS A 1 71 ? -6.512 -3.662 -6.252 1.00 98.25 71 HIS A N 1
ATOM 541 C CA . HIS A 1 71 ? -7.530 -4.255 -7.123 1.00 98.25 71 HIS A CA 1
ATOM 542 C C . HIS A 1 71 ? -8.750 -3.357 -7.378 1.00 98.25 71 HIS A C 1
ATOM 544 O O . HIS A 1 71 ? -9.602 -3.752 -8.171 1.00 98.25 71 HIS A O 1
ATOM 550 N N . GLY A 1 72 ? -8.868 -2.210 -6.702 1.00 97.25 72 GLY A N 1
ATOM 551 C CA . GLY A 1 72 ? -10.046 -1.331 -6.747 1.00 97.25 72 GLY A CA 1
ATOM 552 C C . GLY A 1 72 ? -9.737 0.139 -7.050 1.00 97.25 72 GLY A C 1
ATOM 553 O O . GLY A 1 72 ? -10.615 0.979 -6.876 1.00 97.25 72 GLY A O 1
ATOM 554 N N . ASP A 1 73 ? -8.508 0.456 -7.476 1.00 96.19 73 ASP A N 1
ATOM 555 C CA . ASP A 1 73 ? -8.041 1.808 -7.824 1.00 96.19 73 ASP A CA 1
ATOM 556 C C . ASP A 1 73 ? -8.227 2.868 -6.716 1.00 96.19 73 ASP A C 1
ATOM 558 O O . ASP A 1 73 ? -8.272 4.073 -6.982 1.00 96.19 73 ASP A O 1
ATOM 562 N N . ALA A 1 74 ? -8.322 2.445 -5.453 1.00 98.62 74 ALA A N 1
ATOM 563 C CA . ALA A 1 74 ? -8.479 3.369 -4.338 1.00 98.62 74 ALA A CA 1
ATOM 564 C C . ALA A 1 74 ? -7.200 4.187 -4.095 1.00 98.62 74 ALA A C 1
ATOM 566 O O . ALA A 1 74 ? -6.082 3.669 -4.083 1.00 98.62 74 ALA A O 1
ATOM 567 N N . THR A 1 75 ? -7.375 5.478 -3.816 1.00 98.81 75 THR A N 1
ATOM 568 C CA . THR A 1 75 ? -6.302 6.343 -3.307 1.00 98.81 75 THR A CA 1
ATOM 569 C C . THR A 1 75 ? -5.956 5.994 -1.851 1.00 98.81 75 THR A C 1
ATOM 571 O O . THR A 1 75 ? -6.802 5.450 -1.134 1.00 98.81 75 THR A O 1
ATOM 574 N N . PRO A 1 76 ? -4.769 6.382 -1.341 1.00 98.75 76 PRO A N 1
ATOM 575 C CA . PRO A 1 76 ? -4.401 6.141 0.057 1.00 98.75 76 PRO A CA 1
ATOM 576 C C . PRO A 1 76 ? -5.411 6.698 1.065 1.00 98.75 76 PRO A C 1
ATOM 578 O O . PRO A 1 76 ? -5.690 6.067 2.078 1.00 98.75 76 PRO A O 1
ATOM 581 N N . LYS A 1 77 ? -6.020 7.853 0.762 1.00 98.75 77 LYS A N 1
ATOM 582 C CA . LYS A 1 77 ? -7.048 8.463 1.617 1.00 98.75 77 LYS A CA 1
ATOM 583 C C . LYS A 1 77 ? -8.330 7.635 1.664 1.00 98.75 77 LYS A C 1
ATOM 585 O O . LYS A 1 77 ? -8.849 7.397 2.744 1.00 98.75 77 LYS A O 1
ATOM 590 N N . GLN A 1 78 ? -8.806 7.151 0.517 1.00 98.81 78 GLN A N 1
ATOM 591 C CA . GLN A 1 78 ? -9.988 6.280 0.465 1.00 98.81 78 GLN A CA 1
ATOM 592 C C . GLN A 1 78 ? -9.733 4.945 1.180 1.00 98.81 78 GLN A C 1
ATOM 594 O O . GLN A 1 78 ? -10.609 4.430 1.872 1.00 98.81 78 GLN A O 1
ATOM 599 N N . ALA A 1 79 ? -8.520 4.401 1.058 1.00 98.75 79 ALA A N 1
ATOM 600 C CA . ALA A 1 79 ? -8.113 3.208 1.791 1.00 98.75 79 ALA A CA 1
ATOM 601 C C . ALA A 1 79 ? -8.067 3.451 3.311 1.00 98.75 79 ALA A C 1
ATOM 603 O O . ALA A 1 79 ? -8.536 2.608 4.074 1.00 98.75 79 ALA A O 1
ATOM 604 N N . GLN A 1 80 ? -7.577 4.618 3.746 1.00 98.81 80 GLN A N 1
ATOM 605 C CA . GLN A 1 80 ? -7.594 5.034 5.150 1.00 98.81 80 GLN A CA 1
ATOM 606 C C . GLN A 1 80 ? -9.025 5.163 5.689 1.00 98.81 80 GLN A C 1
ATOM 608 O O . GLN A 1 80 ? -9.332 4.615 6.744 1.00 98.81 80 GLN A O 1
ATOM 613 N N . GLU A 1 81 ? -9.925 5.802 4.940 1.00 98.75 81 GLU A N 1
ATOM 614 C CA . GLU A 1 81 ? -11.343 5.901 5.305 1.00 98.75 81 GLU A CA 1
ATOM 615 C C . GLU A 1 81 ? -11.990 4.513 5.454 1.00 98.75 81 GLU A C 1
ATOM 617 O O . GLU A 1 81 ? -12.715 4.256 6.417 1.00 98.75 81 GLU A O 1
ATOM 622 N N . LEU A 1 82 ? -11.703 3.582 4.536 1.00 98.75 82 LEU A N 1
ATOM 623 C CA . LEU A 1 82 ? -12.183 2.202 4.630 1.00 98.75 82 LEU A CA 1
ATOM 624 C C . LEU A 1 82 ? -11.623 1.483 5.866 1.00 98.75 82 LEU A C 1
ATOM 626 O O . LEU A 1 82 ? -12.376 0.801 6.566 1.00 98.75 82 LEU A O 1
ATOM 630 N N . TYR A 1 83 ? -10.328 1.637 6.141 1.00 98.75 83 TYR A N 1
ATOM 631 C CA . TYR A 1 83 ? -9.688 1.084 7.332 1.00 98.75 83 TYR A CA 1
ATOM 632 C C . TYR A 1 83 ? -10.377 1.577 8.613 1.00 98.75 83 TYR A C 1
ATOM 634 O O . TYR A 1 83 ? -10.778 0.760 9.445 1.00 98.75 83 TYR A O 1
ATOM 642 N N . ASP A 1 84 ? -10.595 2.889 8.737 1.00 98.56 84 ASP A N 1
ATOM 643 C CA . ASP A 1 84 ? -11.211 3.507 9.916 1.00 98.56 84 ASP A CA 1
ATOM 644 C C . ASP A 1 84 ? -12.671 3.068 10.116 1.00 98.56 84 ASP A C 1
ATOM 646 O O . ASP A 1 84 ? -13.112 2.845 11.251 1.00 98.56 84 ASP A O 1
ATOM 650 N N . ASN A 1 85 ? -13.410 2.871 9.020 1.00 98.50 85 ASN A N 1
ATOM 651 C CA . ASN A 1 85 ? -14.770 2.338 9.060 1.00 98.50 85 ASN A CA 1
ATOM 652 C C . ASN A 1 85 ? -14.799 0.901 9.604 1.00 98.50 85 ASN A C 1
ATOM 654 O O . ASN A 1 85 ? -15.543 0.621 10.545 1.00 98.50 85 ASN A O 1
ATOM 658 N N . ILE A 1 86 ? -13.953 0.008 9.079 1.00 98.06 86 ILE A N 1
ATOM 659 C CA . ILE A 1 86 ? -13.902 -1.402 9.507 1.00 98.06 86 ILE A CA 1
ATOM 660 C C . ILE A 1 86 ? -13.416 -1.512 10.956 1.00 98.06 86 ILE A C 1
ATOM 662 O O . ILE A 1 86 ? -14.005 -2.239 11.756 1.00 98.06 86 ILE A O 1
ATOM 666 N N . LYS A 1 87 ? -12.388 -0.742 11.325 1.00 97.00 87 LYS A N 1
ATOM 667 C CA . LYS A 1 87 ? -11.913 -0.619 12.708 1.00 97.00 87 LYS A CA 1
ATOM 668 C C . LYS A 1 87 ? -13.045 -0.218 13.658 1.00 97.00 87 LYS A C 1
ATOM 670 O O . LYS A 1 87 ? -13.210 -0.801 14.729 1.00 97.00 87 LYS A O 1
ATOM 675 N N . SER A 1 88 ? -13.858 0.760 13.261 1.00 96.44 88 SER A N 1
ATOM 676 C CA . SER A 1 88 ? -15.008 1.213 14.052 1.00 96.44 88 SER A CA 1
ATOM 677 C C . SER A 1 88 ? -16.103 0.148 14.172 1.00 96.44 88 SER A C 1
ATOM 679 O O . SER A 1 88 ? -16.785 0.086 15.195 1.00 96.44 88 SER A O 1
ATOM 681 N N . GLU A 1 89 ? -16.295 -0.687 13.150 1.00 94.81 89 GLU A N 1
ATOM 682 C CA . GLU A 1 89 ? -17.223 -1.824 13.182 1.00 94.81 89 GLU A CA 1
ATOM 683 C C . GLU A 1 89 ? -16.747 -2.924 14.144 1.00 94.81 89 GLU A C 1
ATOM 685 O O . GLU A 1 89 ? -17.537 -3.366 14.981 1.00 94.81 89 GLU A O 1
ATOM 690 N N . GLU A 1 90 ? -15.463 -3.298 14.107 1.00 91.81 90 GLU A N 1
ATOM 691 C CA . GLU A 1 90 ? -14.876 -4.288 15.028 1.00 91.81 90 GLU A CA 1
ATOM 692 C C . GLU A 1 90 ? -14.962 -3.843 16.499 1.00 91.81 90 GLU A C 1
ATOM 694 O O . GLU A 1 90 ? -15.249 -4.648 17.394 1.00 91.81 90 GLU A O 1
ATOM 699 N N . LEU A 1 91 ? -14.786 -2.546 16.770 1.00 91.38 91 LEU A N 1
ATOM 700 C CA . LEU A 1 91 ? -14.952 -1.984 18.115 1.00 91.38 91 LEU A CA 1
ATOM 701 C C . LEU A 1 91 ? -16.406 -2.080 18.608 1.00 91.38 91 LEU A C 1
ATOM 703 O O . LEU A 1 91 ? -16.651 -2.408 19.774 1.00 91.38 91 LEU A O 1
ATOM 707 N N . LYS A 1 92 ? -17.383 -1.848 17.722 1.00 89.69 92 LYS A N 1
ATOM 708 C CA . LYS A 1 92 ? -18.812 -1.988 18.052 1.00 89.69 92 LYS A CA 1
ATOM 709 C C . LYS A 1 92 ? -19.190 -3.444 18.314 1.00 89.69 92 LYS A C 1
ATOM 711 O O . LYS A 1 92 ? -19.929 -3.694 19.260 1.00 89.69 92 LYS A O 1
ATOM 716 N N . SER A 1 93 ? -18.670 -4.397 17.535 1.00 81.31 93 SER A N 1
ATOM 717 C CA . SER A 1 93 ? -18.941 -5.828 17.753 1.00 81.31 93 SER A CA 1
ATOM 718 C C . SER A 1 93 ? -18.283 -6.384 19.017 1.00 81.31 93 SER A C 1
ATOM 720 O O . SER A 1 93 ? -18.775 -7.356 19.582 1.00 81.31 93 SER A O 1
ATOM 722 N N . SER A 1 94 ? -17.184 -5.770 19.463 1.00 73.38 94 SER A N 1
ATOM 723 C CA . SER A 1 94 ? -16.442 -6.183 20.663 1.00 73.38 94 SER A CA 1
ATOM 724 C C . SER A 1 94 ? -16.990 -5.573 21.958 1.00 73.38 94 SER A C 1
ATOM 726 O O . SER A 1 94 ? -16.609 -5.994 23.050 1.00 73.38 94 SER A O 1
ATOM 728 N N . THR A 1 95 ? -17.886 -4.586 21.862 1.00 67.06 95 THR A N 1
ATOM 729 C CA . THR A 1 95 ? -18.560 -4.018 23.034 1.00 67.06 95 THR A CA 1
ATOM 730 C C . THR A 1 95 ? -19.641 -5.003 23.497 1.00 67.06 95 THR A C 1
ATOM 732 O O . THR A 1 95 ? -20.517 -5.339 22.697 1.00 67.06 95 THR A O 1
ATOM 735 N N . PRO A 1 96 ? -19.634 -5.473 24.761 1.00 63.53 96 PRO A N 1
ATOM 736 C CA . PRO A 1 96 ? -20.707 -6.320 25.252 1.00 63.53 96 PRO A CA 1
ATOM 737 C C . PRO A 1 96 ? -22.028 -5.564 25.121 1.00 63.53 96 PRO A C 1
ATOM 739 O O . PRO A 1 96 ? -22.182 -4.471 25.670 1.00 63.53 96 PRO A O 1
ATOM 742 N N . VAL A 1 97 ? -22.992 -6.150 24.408 1.00 59.97 97 VAL A N 1
ATOM 743 C CA . VAL A 1 97 ? -24.388 -5.718 24.495 1.00 59.97 97 VAL A CA 1
ATOM 744 C C . VAL A 1 97 ? -24.750 -5.773 25.974 1.00 59.97 97 VAL A C 1
ATOM 746 O O . VAL A 1 97 ? -24.733 -6.849 26.571 1.00 59.97 97 VAL A O 1
ATOM 749 N N . ALA A 1 98 ? -25.020 -4.615 26.581 1.00 57.12 98 ALA A N 1
ATOM 750 C CA . ALA A 1 98 ? -25.523 -4.557 27.943 1.00 57.12 98 ALA A CA 1
ATOM 751 C C . ALA A 1 98 ? -26.782 -5.428 28.000 1.00 57.12 98 ALA A C 1
ATOM 753 O O . ALA A 1 98 ? -27.803 -5.101 27.394 1.00 57.12 98 ALA A O 1
ATOM 754 N N . SER A 1 99 ? -26.686 -6.579 28.664 1.00 49.69 99 SER A N 1
ATOM 755 C CA . SER A 1 99 ? -27.791 -7.515 28.798 1.00 49.69 99 SER A CA 1
ATOM 756 C C . SER A 1 99 ? -28.887 -6.849 29.626 1.00 49.69 99 SER A C 1
ATOM 758 O O . SER A 1 99 ? -28.826 -6.833 30.854 1.00 49.69 99 SER A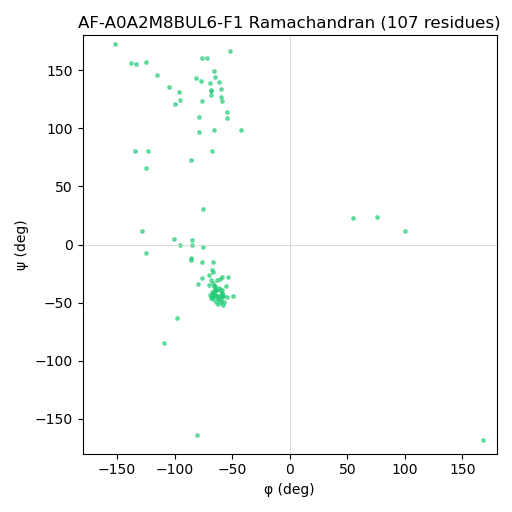 O 1
ATOM 760 N N . SER A 1 100 ? -29.907 -6.300 28.973 1.00 51.94 100 SER A N 1
ATOM 761 C CA . SER A 1 100 ? -31.088 -5.717 29.619 1.00 51.94 100 SER A CA 1
ATOM 762 C C . SER A 1 100 ? -32.065 -6.774 30.153 1.00 51.94 100 SER A C 1
ATOM 764 O O . SER A 1 100 ? -33.268 -6.543 30.233 1.00 51.94 100 SER A O 1
ATOM 766 N N . GLN A 1 101 ? -31.559 -7.935 30.565 1.00 53.97 101 GLN A N 1
ATOM 767 C CA . GLN A 1 101 ? -32.333 -8.950 31.269 1.00 53.97 101 GLN A CA 1
ATOM 768 C C . GLN A 1 101 ? -31.540 -9.462 32.469 1.00 53.97 101 GLN A C 1
ATOM 770 O O . GLN A 1 101 ? -30.966 -10.547 32.457 1.00 53.97 101 GLN A O 1
ATOM 775 N N . ALA A 1 102 ? -31.577 -8.693 33.557 1.00 52.00 102 ALA A N 1
ATOM 776 C CA . ALA A 1 102 ? -31.575 -9.296 34.882 1.00 52.00 102 ALA A CA 1
ATOM 777 C C . ALA A 1 102 ? -32.917 -10.032 35.041 1.00 52.00 102 ALA A C 1
ATOM 779 O O . ALA A 1 102 ? -33.889 -9.492 35.568 1.00 52.00 102 ALA A O 1
ATOM 780 N N . MET A 1 103 ? -33.009 -11.240 34.482 1.00 45.88 103 MET A N 1
ATOM 781 C CA . MET A 1 103 ? -34.178 -12.096 34.631 1.00 45.88 103 MET A CA 1
ATOM 782 C C . MET A 1 103 ? -34.083 -12.756 36.008 1.00 45.88 103 MET A C 1
ATOM 784 O O . MET A 1 103 ? -33.32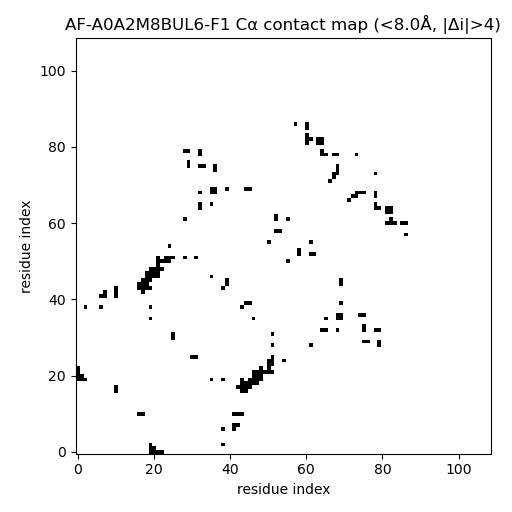9 -13.696 36.238 1.00 45.88 103 MET A O 1
ATOM 788 N N . ASN A 1 104 ? -34.796 -12.135 36.941 1.00 54.84 104 ASN A N 1
ATOM 789 C CA . ASN A 1 104 ? -35.016 -12.501 38.332 1.00 54.84 104 ASN A CA 1
ATOM 790 C C . ASN A 1 104 ? -35.281 -14.013 38.509 1.00 54.84 104 ASN A C 1
ATOM 792 O O . ASN A 1 104 ? -36.406 -14.474 38.324 1.00 54.84 104 ASN A O 1
ATOM 796 N N . TRP A 1 105 ? -34.252 -14.783 38.880 1.00 43.03 105 TRP A N 1
ATOM 797 C CA . TRP A 1 105 ? -34.381 -16.200 39.235 1.00 43.03 105 TRP A CA 1
ATOM 798 C C . TRP A 1 105 ? -34.754 -16.328 40.714 1.00 43.03 105 TRP A C 1
ATOM 800 O O . TRP A 1 105 ? -33.931 -16.668 41.565 1.00 43.03 105 TRP A O 1
ATOM 810 N N . GLN A 1 106 ? -36.001 -15.999 41.043 1.00 54.72 106 GLN A N 1
ATOM 811 C CA . GLN A 1 106 ? -36.570 -16.354 42.340 1.00 54.72 106 GLN A CA 1
ATOM 812 C C . GLN A 1 106 ? -36.976 -17.829 42.302 1.00 54.72 106 GLN A C 1
ATOM 814 O O . GLN A 1 106 ? -37.913 -18.212 41.605 1.00 54.72 106 GLN A O 1
ATOM 819 N N . LEU A 1 107 ? -36.233 -18.655 43.040 1.00 46.38 107 LEU A N 1
ATOM 820 C CA . LEU A 1 107 ? -36.593 -20.044 43.310 1.00 46.38 107 LEU A CA 1
ATOM 821 C C . LEU A 1 107 ? -37.832 -20.064 44.224 1.00 46.38 107 LEU A C 1
ATOM 823 O O . LEU A 1 107 ? -37.806 -19.394 45.260 1.00 46.38 107 LEU A O 1
ATOM 827 N N . PRO A 1 108 ? -38.900 -20.807 43.888 1.00 61.28 108 PRO A N 1
ATOM 828 C CA . PRO A 1 108 ? -39.978 -21.045 44.835 1.00 61.28 108 PRO A CA 1
ATOM 829 C C . PRO A 1 108 ? -39.472 -21.944 45.973 1.00 61.28 108 PRO A C 1
ATOM 831 O O . PRO A 1 108 ? -38.795 -22.944 45.729 1.00 61.28 108 PRO A O 1
ATOM 834 N N . THR A 1 109 ? -39.782 -21.524 47.202 1.00 64.12 109 THR A N 1
ATOM 835 C CA . THR A 1 109 ? -39.666 -22.299 48.450 1.00 64.12 109 THR A CA 1
ATOM 836 C C . THR A 1 109 ? -40.457 -23.592 48.400 1.00 64.12 109 THR A C 1
ATOM 838 O O . THR A 1 109 ? -41.594 -23.536 47.874 1.00 64.12 109 THR A O 1
#

Foldseek 3Di:
DPDDVPCLCVQVVDPDAAAAEDDAADPDLLVVQQVLLVNVVSPHQYYDYDCNQPVDPQNVLSVVLRCCSNPVVDHSVRSVVSSVVVVVVVVVVPDPPPPPDPPDPDDDD

Nearest PDB structures (foldseek):
  2qjg-assembly1_L  TM=9.840E-01  e=1.456E-06  Methanocaldococcus jannaschii
  2qjg-assembly1_D  TM=9.831E-01  e=1.647E-06  Methanocaldococcus jannaschii
  2qjg-assembly1_C  TM=9.751E-01  e=1.863E-06  Methanocaldococcus jannaschii
  2qjg-assembly2_T  TM=9.812E-01  e=3.049E-06  Methanocaldococcus jannaschii
  2qjg-assembly2_H  TM=9.817E-01  e=3.449E-06  Methanocaldococcus jannaschii

Secondary structure (DSSP, 8-state):
----TTHHHHHHH-SS--EEEP-SPPSSHHHHHHHHHHHHHTT--EEE--HHHHTSS-HHHHHHHHHHHHHS---HHHHHHHHHHHHHHHHHHHS--------------

Mean predicted aligned error: 7.49 Å

Radius of gyration: 20.96 Å; Cα contacts (8 Å, |Δi|>4): 111; chains: 1; bounding box: 54×31×67 Å

Solvent-accessible surface area (backbone atoms only — not comparable to full-atom values): 6489 Å² total; per-residue (Å²): 94,89,78,54,91,68,45,44,56,57,46,74,70,41,99,60,92,44,62,47,52,50,59,76,69,64,99,46,68,54,60,52,35,46,54,52,40,52,45,40,77,44,58,32,77,43,68,53,67,51,53,66,32,82,71,38,99,51,38,68,26,47,52,54,21,51,45,31,39,68,75,59,76,36,50,40,65,57,24,45,53,50,24,55,52,43,47,53,50,55,53,58,72,68,48,78,77,79,73,92,65,85,73,80,83,77,78,84,130

pLDDT: mean 89.62, std 15.13, range [43.03, 98.81]